Protein AF-A0A5B1CKI4-F1 (afdb_monomer_lite)

pLDDT: mean 81.07, std 19.32, range [43.16, 98.56]

Organism: NCBI:txid406547

Structure (mmCIF, N/CA/C/O backbone):
data_AF-A0A5B1CKI4-F1
#
_entry.id   AF-A0A5B1CKI4-F1
#
loop_
_atom_site.group_PDB
_atom_site.id
_atom_site.type_symbol
_atom_site.label_atom_id
_atom_site.label_alt_id
_atom_site.label_comp_id
_atom_site.label_asym_id
_atom_site.label_entity_id
_atom_site.label_seq_id
_atom_site.pdbx_PDB_ins_code
_atom_site.Cartn_x
_atom_site.Cartn_y
_atom_site.Cartn_z
_atom_site.occupancy
_atom_site.B_iso_or_equiv
_atom_site.auth_seq_id
_atom_site.auth_comp_id
_atom_site.auth_asym_id
_atom_site.auth_atom_id
_atom_site.pdbx_PDB_model_num
ATOM 1 N N . MET A 1 1 ? -53.261 27.493 -29.161 1.00 53.59 1 MET A N 1
ATOM 2 C CA . MET A 1 1 ? -51.995 26.854 -29.596 1.00 53.59 1 MET A CA 1
ATOM 3 C C . MET A 1 1 ? -51.229 27.911 -30.383 1.00 53.59 1 MET A C 1
ATOM 5 O O . MET A 1 1 ? -51.853 28.423 -31.303 1.00 53.59 1 MET A O 1
ATOM 9 N N . PRO A 1 2 ? -50.018 28.360 -29.982 1.00 50.56 2 PRO A N 1
ATOM 10 C CA . PRO A 1 2 ? -48.842 27.517 -29.727 1.00 50.56 2 PRO A CA 1
ATOM 11 C C . PRO A 1 2 ? -48.014 27.838 -28.451 1.00 50.56 2 PRO A C 1
ATOM 13 O O . PRO A 1 2 ? -47.947 28.964 -27.973 1.00 50.56 2 PRO A O 1
ATOM 16 N N . LEU A 1 3 ? -47.400 26.772 -27.928 1.00 54.75 3 LEU A N 1
ATOM 17 C CA . LEU A 1 3 ? -46.077 26.623 -27.294 1.00 54.75 3 LEU A CA 1
ATOM 18 C C . LEU A 1 3 ? -45.385 27.855 -26.671 1.00 54.75 3 LEU A C 1
ATOM 20 O O . LEU A 1 3 ? -44.769 28.661 -27.364 1.00 54.75 3 LEU A O 1
ATOM 24 N N . ARG A 1 4 ? -45.310 27.875 -25.334 1.00 48.44 4 ARG A N 1
ATOM 25 C CA . ARG A 1 4 ? -44.241 28.556 -24.583 1.00 48.44 4 ARG A CA 1
ATOM 26 C C . ARG A 1 4 ? -43.665 27.607 -23.533 1.00 48.44 4 ARG A C 1
ATOM 28 O O . ARG A 1 4 ? -43.905 27.741 -22.340 1.00 48.44 4 ARG A O 1
ATOM 35 N N . ASN A 1 5 ? -42.907 26.626 -24.015 1.00 45.53 5 ASN A N 1
ATOM 36 C CA . ASN A 1 5 ? -42.005 25.844 -23.181 1.00 45.53 5 ASN A CA 1
ATOM 37 C C . ASN A 1 5 ? -40.816 26.748 -22.841 1.00 45.53 5 ASN A C 1
ATOM 39 O O . ASN A 1 5 ? -39.933 26.957 -23.671 1.00 45.53 5 ASN A O 1
ATOM 43 N N . ALA A 1 6 ? -40.825 27.330 -21.643 1.00 52.31 6 ALA A N 1
ATOM 44 C CA . ALA A 1 6 ? -39.662 27.998 -21.079 1.00 52.31 6 ALA A CA 1
ATOM 45 C C . ALA A 1 6 ? -38.623 26.920 -20.743 1.00 52.31 6 ALA A C 1
ATOM 47 O O . ALA A 1 6 ? -38.621 26.336 -19.662 1.00 52.31 6 ALA A O 1
ATOM 48 N N . ALA A 1 7 ? -37.783 26.601 -21.725 1.00 52.41 7 ALA A N 1
ATOM 49 C CA . ALA A 1 7 ? -36.603 25.785 -21.534 1.00 52.41 7 ALA A CA 1
ATOM 50 C C . ALA A 1 7 ? -35.636 26.554 -20.623 1.00 52.41 7 ALA A C 1
ATOM 52 O O . ALA A 1 7 ? -34.871 27.402 -21.082 1.00 52.41 7 ALA A O 1
ATOM 53 N N . SER A 1 8 ? -35.689 26.265 -19.322 1.00 50.81 8 SER A N 1
ATOM 54 C CA . SER A 1 8 ? -34.597 26.545 -18.393 1.00 50.81 8 SER A CA 1
ATOM 55 C C . SER A 1 8 ? -33.381 25.743 -18.842 1.00 50.81 8 SER A C 1
ATOM 57 O O . SER A 1 8 ? -33.152 24.622 -18.395 1.00 50.81 8 SER A O 1
ATOM 59 N N . PHE A 1 9 ? -32.592 26.321 -19.744 1.00 53.44 9 PHE A N 1
ATOM 60 C CA . PHE A 1 9 ? -31.198 25.947 -19.919 1.00 53.44 9 PHE A CA 1
ATOM 61 C C . PHE A 1 9 ? -30.451 26.414 -18.669 1.00 53.44 9 PHE A C 1
ATOM 63 O O . PHE A 1 9 ? -29.834 27.477 -18.642 1.00 53.44 9 PHE A O 1
ATOM 70 N N . VAL A 1 10 ? -30.539 25.622 -17.597 1.00 51.75 10 VAL A N 1
ATOM 71 C CA . VAL A 1 10 ? -29.530 25.655 -16.542 1.00 51.75 10 VAL A CA 1
ATOM 72 C C . VAL A 1 10 ? -28.268 25.149 -17.212 1.00 51.75 10 VAL A C 1
ATOM 74 O O . VAL A 1 10 ? -28.083 23.952 -17.426 1.00 51.75 10 VAL A O 1
ATOM 77 N N . LEU A 1 11 ? -27.461 26.112 -17.644 1.00 49.31 11 LEU A N 1
ATOM 78 C CA . LEU A 1 11 ? -26.099 25.926 -18.088 1.00 49.31 11 LEU A CA 1
ATOM 79 C C . LEU A 1 11 ? -25.387 25.214 -16.934 1.00 49.31 11 LEU A C 1
ATOM 81 O O . LEU A 1 11 ? -24.968 25.838 -15.962 1.00 49.31 11 LEU A O 1
ATOM 85 N N . VAL A 1 12 ? -25.328 23.885 -17.001 1.00 53.34 12 VAL A N 1
ATOM 86 C CA . VAL A 1 12 ? -24.417 23.095 -16.189 1.00 53.34 12 VAL A CA 1
ATOM 87 C C . VAL A 1 12 ? -23.046 23.483 -16.715 1.00 53.34 12 VAL A C 1
ATOM 89 O O . VAL A 1 12 ? -22.515 22.877 -17.643 1.00 53.34 12 VAL A O 1
ATOM 92 N N . THR A 1 13 ? -22.498 24.564 -16.163 1.00 55.19 13 THR A N 1
ATOM 93 C CA . THR A 1 13 ? -21.068 24.812 -16.092 1.00 55.19 13 THR A CA 1
ATOM 94 C C . THR A 1 13 ? -20.505 23.633 -15.326 1.00 55.19 13 THR A C 1
ATOM 96 O O . THR A 1 13 ? -20.306 23.660 -14.113 1.00 55.19 13 THR A O 1
ATOM 99 N N . VAL A 1 14 ? -20.312 22.543 -16.068 1.00 54.34 14 VAL A N 1
ATOM 100 C CA . VAL A 1 14 ? -19.377 21.493 -15.736 1.00 54.34 14 VAL A CA 1
ATOM 101 C C . VAL A 1 14 ? -18.093 22.254 -15.473 1.00 54.34 14 VAL A C 1
ATOM 103 O O . VAL A 1 14 ? -17.442 22.756 -16.388 1.00 54.34 14 VAL A O 1
ATOM 106 N N . LEU A 1 15 ? -17.803 22.419 -14.186 1.00 49.12 15 LEU A N 1
ATOM 107 C CA . LEU A 1 15 ? -16.484 22.649 -13.643 1.00 49.12 15 LEU A CA 1
ATOM 108 C C . LEU A 1 15 ? -15.633 21.486 -14.142 1.00 49.12 15 LEU A C 1
ATOM 110 O O . LEU A 1 15 ? -15.367 20.521 -13.426 1.00 49.12 15 LEU A O 1
ATOM 114 N N . ILE A 1 16 ? -15.230 21.582 -15.408 1.00 49.81 16 ILE A N 1
ATOM 115 C CA . ILE A 1 16 ? -14.049 20.947 -15.941 1.00 49.81 16 ILE A CA 1
ATOM 116 C C . ILE A 1 16 ? -12.948 21.611 -15.126 1.00 49.81 16 ILE A C 1
ATOM 118 O O . ILE A 1 16 ? -12.375 22.627 -15.512 1.00 49.81 16 ILE A O 1
ATOM 122 N N . HIS A 1 17 ? -12.703 21.061 -13.935 1.00 50.84 17 HIS A N 1
ATOM 123 C CA . HIS A 1 17 ? -11.398 21.108 -13.319 1.00 50.84 17 HIS A CA 1
ATOM 124 C C . HIS A 1 17 ? -10.495 20.402 -14.319 1.00 50.84 17 HIS A C 1
ATOM 126 O O . HIS A 1 17 ? -10.219 19.207 -14.229 1.00 50.84 17 HIS A O 1
ATOM 132 N N . ALA A 1 18 ? -10.089 21.170 -15.327 1.00 49.47 18 ALA A N 1
ATOM 133 C CA . ALA A 1 18 ? -8.868 20.973 -16.048 1.00 49.47 18 ALA A CA 1
ATOM 134 C C . ALA A 1 18 ? -7.787 21.098 -14.981 1.00 49.47 18 ALA A C 1
ATOM 136 O O . ALA A 1 18 ? -7.162 22.139 -14.795 1.00 49.47 18 ALA A O 1
ATOM 137 N N . SER A 1 19 ? -7.591 20.008 -14.243 1.00 49.34 19 SER A N 1
ATOM 138 C CA . SER A 1 19 ? -6.274 19.607 -13.815 1.00 49.34 19 SER A CA 1
ATOM 139 C C . SER A 1 19 ? -5.484 19.590 -15.109 1.00 49.34 19 SER A C 1
ATOM 141 O O . SER A 1 19 ? -5.527 18.615 -15.857 1.00 49.34 19 SER A O 1
ATOM 143 N N . ALA A 1 20 ? -4.884 20.733 -15.438 1.00 45.84 20 ALA A N 1
ATOM 144 C CA . ALA A 1 20 ? -3.824 20.828 -16.405 1.00 45.84 20 ALA A CA 1
ATOM 145 C C . ALA A 1 20 ? -2.776 19.858 -15.877 1.00 45.84 20 ALA A C 1
ATOM 147 O O . ALA A 1 20 ? -1.976 20.184 -15.000 1.00 45.84 20 ALA A O 1
ATOM 148 N N . ALA A 1 21 ? -2.898 18.608 -16.318 1.00 52.16 21 ALA A N 1
ATOM 149 C CA . ALA A 1 21 ? -1.935 17.572 -16.100 1.00 52.16 21 ALA A CA 1
ATOM 150 C C . ALA A 1 21 ? -0.718 18.072 -16.858 1.00 52.16 21 ALA A C 1
ATOM 152 O O . ALA A 1 21 ? -0.565 17.845 -18.056 1.00 52.16 21 ALA A O 1
ATOM 153 N N . TYR A 1 22 ? 0.112 18.839 -16.154 1.00 46.47 22 TYR A N 1
ATOM 154 C CA . TYR A 1 22 ? 1.521 18.909 -16.439 1.00 46.47 22 TYR A CA 1
ATOM 155 C C . TYR A 1 22 ? 1.954 17.453 -16.515 1.00 46.47 22 TYR A C 1
ATOM 157 O O . TYR A 1 22 ? 2.174 16.793 -15.499 1.00 46.47 22 TYR A O 1
ATOM 165 N N . ALA A 1 23 ? 2.006 16.936 -17.739 1.00 51.78 23 ALA A N 1
ATOM 166 C CA . ALA A 1 23 ? 2.685 15.710 -18.076 1.00 51.78 23 ALA A CA 1
ATOM 167 C C . ALA A 1 23 ? 4.183 15.996 -17.920 1.00 51.78 23 ALA A C 1
ATOM 169 O O . ALA A 1 23 ? 4.958 15.940 -18.871 1.00 51.78 23 ALA A O 1
ATOM 170 N N . GLU A 1 24 ? 4.602 16.357 -16.701 1.00 57.47 24 GLU A N 1
ATOM 171 C CA . GLU A 1 24 ? 5.961 16.097 -16.290 1.00 57.47 24 GLU A CA 1
ATOM 172 C C . GLU A 1 24 ? 6.162 14.623 -16.587 1.00 57.47 24 GLU A C 1
ATOM 174 O O . GLU A 1 24 ? 5.383 13.778 -16.139 1.00 57.47 24 GLU A O 1
ATOM 179 N N . ASN A 1 25 ? 7.161 14.353 -17.418 1.00 69.62 25 ASN A N 1
ATOM 180 C CA . ASN A 1 25 ? 7.476 13.056 -17.996 1.00 69.62 25 ASN A CA 1
ATOM 181 C C . ASN A 1 25 ? 8.029 12.117 -16.900 1.00 69.62 25 ASN A C 1
ATOM 183 O O . ASN A 1 25 ? 9.155 11.627 -16.956 1.00 69.62 25 ASN A O 1
ATOM 187 N N . ARG A 1 26 ? 7.273 11.970 -15.807 1.00 76.81 26 ARG A N 1
ATOM 188 C CA . ARG A 1 26 ? 7.586 11.179 -14.627 1.00 76.81 26 ARG A CA 1
ATOM 189 C C . ARG A 1 26 ? 7.279 9.722 -14.954 1.00 76.81 26 ARG A C 1
ATOM 191 O O . ARG A 1 26 ? 6.218 9.460 -15.523 1.00 76.81 26 ARG A O 1
ATOM 198 N N . PRO A 1 27 ? 8.145 8.777 -14.551 1.00 83.00 27 PRO A N 1
ATOM 199 C CA . PRO A 1 27 ? 7.901 7.355 -14.758 1.00 83.00 27 PRO A CA 1
ATOM 200 C C . PRO A 1 27 ? 6.512 6.940 -14.233 1.00 83.00 27 PRO A C 1
ATOM 202 O O . PRO A 1 27 ? 6.177 7.335 -13.111 1.00 83.00 27 PRO A O 1
ATOM 205 N N . PRO A 1 28 ? 5.727 6.133 -14.974 1.00 88.75 28 PRO A N 1
ATOM 206 C CA . PRO A 1 28 ? 4.393 5.695 -14.545 1.00 88.75 28 PRO A CA 1
ATOM 207 C C . PRO A 1 28 ? 4.381 5.075 -13.141 1.00 88.75 28 PRO A C 1
ATOM 209 O O . PRO A 1 28 ? 3.566 5.450 -12.301 1.00 88.75 28 PRO A O 1
ATOM 212 N N . LEU A 1 29 ? 5.374 4.231 -12.831 1.00 90.75 29 LEU A N 1
ATOM 213 C CA . LEU A 1 29 ? 5.548 3.638 -11.498 1.00 90.75 29 LEU A CA 1
ATOM 214 C C . LEU A 1 29 ? 5.706 4.679 -10.385 1.00 90.75 29 LEU A C 1
ATOM 216 O O . LEU A 1 29 ? 5.205 4.479 -9.283 1.00 90.75 29 LEU A O 1
ATOM 220 N N . TYR A 1 30 ? 6.392 5.793 -10.650 1.00 92.75 30 TYR A N 1
ATOM 221 C CA . TYR A 1 30 ? 6.549 6.859 -9.661 1.00 92.75 30 TYR A CA 1
ATOM 222 C C . TYR A 1 30 ? 5.223 7.576 -9.392 1.00 92.75 30 TYR A C 1
ATOM 224 O O . TYR A 1 30 ? 4.933 7.914 -8.246 1.00 92.75 30 TYR A O 1
ATOM 232 N N . GLN A 1 31 ? 4.417 7.791 -10.435 1.00 92.88 31 GLN A N 1
ATOM 233 C CA . GLN A 1 31 ? 3.104 8.418 -10.299 1.00 92.88 31 GLN A CA 1
ATOM 234 C C . GLN A 1 31 ? 2.146 7.523 -9.507 1.00 92.88 31 GLN A C 1
ATOM 236 O O . GLN A 1 31 ? 1.564 7.982 -8.528 1.00 92.88 31 GLN A O 1
ATOM 241 N N . LEU A 1 32 ? 2.047 6.241 -9.871 1.00 94.62 32 LEU A N 1
ATOM 242 C CA . LEU A 1 32 ? 1.186 5.275 -9.182 1.00 94.62 32 LEU A CA 1
ATOM 243 C C . LEU A 1 32 ? 1.630 5.028 -7.735 1.00 94.62 32 LEU A C 1
ATOM 245 O O . LEU A 1 32 ? 0.791 4.989 -6.841 1.00 94.62 32 LEU A O 1
ATOM 249 N N . ALA A 1 33 ? 2.939 4.951 -7.469 1.00 96.19 33 ALA A N 1
ATOM 250 C CA . ALA A 1 33 ? 3.440 4.858 -6.098 1.00 96.19 33 ALA A CA 1
ATOM 251 C C . ALA A 1 33 ? 3.063 6.091 -5.259 1.00 96.19 33 ALA A C 1
ATOM 253 O O . ALA A 1 33 ? 2.753 5.946 -4.082 1.00 96.19 33 ALA A O 1
ATOM 254 N N . GLY A 1 34 ? 3.040 7.287 -5.858 1.00 96.81 34 GLY A N 1
ATOM 255 C CA . GLY A 1 34 ? 2.550 8.493 -5.185 1.00 96.81 34 GLY A CA 1
ATOM 256 C C . GLY A 1 34 ? 1.040 8.504 -4.959 1.00 96.81 34 GLY A C 1
ATOM 257 O O . GLY A 1 34 ? 0.592 8.937 -3.905 1.00 96.81 34 GLY A O 1
ATOM 258 N N . GLN A 1 35 ? 0.243 7.994 -5.900 1.00 97.19 35 GLN A N 1
ATOM 259 C CA . GLN A 1 35 ? -1.206 7.852 -5.703 1.00 97.19 35 GLN A CA 1
ATOM 260 C C . GLN A 1 35 ? -1.532 6.855 -4.585 1.00 97.19 35 GLN A C 1
ATOM 262 O O . GLN A 1 35 ? -2.444 7.102 -3.794 1.00 97.19 35 GLN A O 1
ATOM 267 N N . TYR A 1 36 ? -0.767 5.764 -4.503 1.00 97.88 36 TYR A N 1
ATOM 268 C CA . TYR A 1 36 ? -0.850 4.793 -3.420 1.00 97.88 36 TYR A CA 1
ATOM 269 C C . TYR A 1 36 ? -0.463 5.409 -2.066 1.00 97.88 36 TYR A C 1
ATOM 271 O O . TYR A 1 36 ? -1.260 5.331 -1.137 1.00 97.88 36 TYR A O 1
ATOM 279 N N . GLU A 1 37 ? 0.685 6.091 -1.969 1.00 98.25 37 GLU A N 1
ATOM 280 C CA . GLU A 1 37 ? 1.108 6.827 -0.759 1.00 98.25 37 GLU A CA 1
ATOM 281 C C . GLU A 1 37 ? 0.018 7.804 -0.293 1.00 98.25 37 GLU A C 1
ATOM 283 O O . GLU A 1 37 ? -0.454 7.714 0.833 1.00 98.25 37 GLU A O 1
ATOM 288 N N . SER A 1 38 ? -0.500 8.663 -1.179 1.00 98.19 38 SER A N 1
ATOM 289 C CA . SER A 1 38 ? -1.581 9.592 -0.818 1.00 98.19 38 SER A CA 1
ATOM 290 C C . SER A 1 38 ? -2.883 8.898 -0.395 1.00 98.19 38 SER A C 1
ATOM 292 O O . SER A 1 38 ? -3.700 9.493 0.310 1.00 98.19 38 SER A O 1
ATOM 294 N N . ALA A 1 39 ? -3.143 7.669 -0.853 1.00 98.31 39 ALA A N 1
ATOM 295 C CA . ALA A 1 39 ? -4.282 6.889 -0.378 1.00 98.31 39 ALA A CA 1
ATOM 296 C C . ALA A 1 39 ? -4.040 6.343 1.036 1.00 98.31 39 ALA A C 1
ATOM 298 O O . ALA A 1 39 ? -4.957 6.405 1.856 1.00 98.31 39 ALA A O 1
ATOM 299 N N . VAL A 1 40 ? -2.824 5.868 1.323 1.00 98.56 40 VAL A N 1
ATOM 300 C CA . VAL A 1 40 ? -2.412 5.403 2.656 1.00 98.56 40 VAL A CA 1
ATOM 301 C C . VAL A 1 40 ? -2.453 6.550 3.666 1.00 98.56 40 VAL A C 1
ATOM 303 O O . VAL A 1 40 ? -3.113 6.405 4.690 1.00 98.56 40 VAL A O 1
ATOM 306 N N . GLU A 1 41 ? -1.901 7.717 3.329 1.00 98.44 41 GLU A N 1
ATOM 307 C CA . GLU A 1 41 ? -1.928 8.918 4.178 1.00 98.44 41 GLU A CA 1
ATOM 308 C C . GLU A 1 41 ? -3.373 9.317 4.551 1.00 98.44 41 GLU A C 1
ATOM 310 O O . GLU A 1 41 ? -3.693 9.690 5.683 1.00 98.44 41 GLU A O 1
ATOM 315 N N . ARG A 1 42 ? -4.308 9.233 3.591 1.00 98.31 42 ARG A N 1
ATOM 316 C CA . ARG A 1 42 ? -5.734 9.490 3.861 1.00 98.31 42 ARG A CA 1
ATOM 317 C C . ARG A 1 42 ? -6.340 8.440 4.784 1.00 98.31 42 ARG A C 1
ATOM 319 O O . ARG A 1 42 ? -7.116 8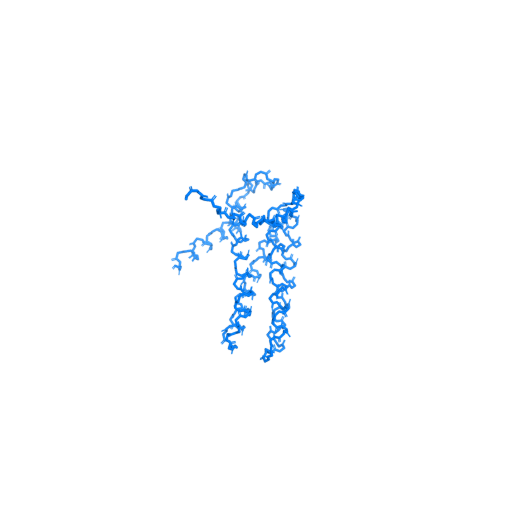.805 5.664 1.00 98.31 42 ARG A O 1
ATOM 326 N N . PHE A 1 43 ? -6.018 7.167 4.576 1.00 98.31 43 PHE A N 1
ATOM 327 C CA . PHE A 1 43 ? -6.486 6.082 5.430 1.00 98.31 43 PHE A CA 1
ATOM 328 C C . PHE A 1 43 ? -5.980 6.246 6.867 1.00 98.31 43 PHE A C 1
ATOM 330 O O . PHE A 1 43 ? -6.782 6.174 7.796 1.00 98.31 43 PHE A O 1
ATOM 337 N N . GLU A 1 44 ? -4.702 6.570 7.053 1.00 98.31 44 GLU A N 1
ATOM 338 C CA . GLU A 1 44 ? -4.116 6.861 8.362 1.00 98.31 44 GLU A CA 1
ATOM 339 C C . GLU A 1 44 ? -4.868 7.987 9.085 1.00 98.31 44 GLU A C 1
ATOM 341 O O . GLU A 1 44 ? -5.299 7.824 10.228 1.00 98.31 44 GLU A O 1
ATOM 346 N N . LYS A 1 45 ? -5.137 9.103 8.396 1.00 98.31 45 LYS A N 1
ATOM 347 C CA . LYS A 1 45 ? -5.920 10.214 8.962 1.00 98.31 45 LYS A CA 1
ATOM 348 C C . LYS A 1 45 ? -7.313 9.792 9.425 1.00 98.31 45 LYS A C 1
ATOM 350 O O . LYS A 1 45 ? -7.838 10.406 10.353 1.00 98.31 45 LYS A O 1
ATOM 355 N N . VAL A 1 46 ? -7.936 8.804 8.783 1.00 97.75 46 VAL A N 1
ATOM 356 C CA . VAL A 1 46 ? -9.233 8.262 9.218 1.00 97.75 46 VAL A CA 1
ATOM 357 C C . VAL A 1 46 ? -9.054 7.324 10.408 1.00 97.75 46 VAL A C 1
ATOM 359 O O . VAL A 1 46 ? -9.800 7.456 11.374 1.00 97.75 46 VAL A O 1
ATOM 362 N N . VAL A 1 47 ? -8.042 6.452 10.396 1.00 97.38 47 VAL A N 1
ATOM 363 C CA . VAL A 1 47 ? -7.693 5.576 11.531 1.00 97.38 47 VAL A CA 1
ATOM 364 C C . VAL A 1 47 ? -7.515 6.391 12.811 1.00 97.38 47 VAL A C 1
ATOM 366 O O . VAL A 1 47 ? -8.183 6.106 13.799 1.00 97.38 47 VAL A O 1
ATOM 369 N N . LEU A 1 48 ? -6.740 7.477 12.764 1.00 97.00 48 LEU A N 1
ATOM 370 C CA . LEU A 1 48 ? -6.497 8.352 13.920 1.00 97.00 48 LEU A CA 1
ATOM 371 C C . LEU A 1 48 ? -7.751 9.091 14.428 1.00 97.00 48 LEU A C 1
ATOM 373 O O . LEU A 1 48 ? -7.762 9.609 15.544 1.00 97.00 48 LEU A O 1
ATOM 377 N N . ARG A 1 49 ? -8.815 9.188 13.620 1.00 97.06 49 ARG A N 1
ATOM 378 C CA . ARG A 1 49 ? -10.091 9.810 14.025 1.00 97.06 49 ARG A CA 1
ATOM 379 C C . ARG A 1 49 ? -11.065 8.810 14.636 1.00 97.06 49 ARG A C 1
ATOM 381 O O . ARG A 1 49 ? -11.959 9.215 15.382 1.00 97.06 49 ARG A O 1
ATOM 388 N N . VAL A 1 50 ? -10.943 7.530 14.295 1.00 96.25 50 VAL A N 1
ATOM 389 C CA . VAL A 1 50 ? -11.869 6.490 14.744 1.00 96.25 50 VAL A CA 1
ATOM 390 C C . VAL A 1 50 ? -11.537 6.115 16.181 1.00 96.25 50 VAL A C 1
ATOM 392 O O . VAL A 1 50 ? -10.457 5.629 16.499 1.00 96.25 50 VAL A O 1
ATOM 395 N N . ARG A 1 51 ? -12.497 6.337 17.080 1.00 94.62 51 ARG A N 1
ATOM 396 C CA . ARG A 1 51 ? -12.333 5.991 18.494 1.00 94.62 51 ARG A CA 1
ATOM 397 C C . ARG A 1 51 ? -12.285 4.477 18.682 1.00 94.62 51 ARG A C 1
ATOM 399 O O . ARG A 1 51 ? -13.061 3.750 18.069 1.00 94.62 51 ARG A O 1
ATOM 406 N N . GLY A 1 52 ? -11.439 4.036 19.609 1.00 95.00 52 GLY A N 1
ATOM 407 C CA . GLY A 1 52 ? -11.353 2.636 20.026 1.00 95.00 52 GLY A CA 1
ATOM 408 C C . GLY A 1 52 ? -10.351 1.793 19.241 1.00 95.00 52 GLY A C 1
ATOM 409 O O . GLY A 1 52 ? -10.256 0.604 19.522 1.00 95.00 52 GLY A O 1
ATOM 410 N N . ILE A 1 53 ? -9.602 2.380 18.301 1.00 96.88 53 ILE A N 1
ATOM 411 C CA . ILE A 1 53 ? -8.431 1.722 17.716 1.00 96.88 53 ILE A CA 1
ATOM 412 C C . ILE A 1 53 ? -7.276 1.814 18.710 1.00 96.88 53 ILE A C 1
ATOM 414 O O . ILE A 1 53 ? -6.991 2.875 19.263 1.00 96.88 53 ILE A O 1
ATOM 418 N N . ASP A 1 54 ? -6.614 0.687 18.960 1.00 97.75 54 ASP A N 1
ATOM 419 C CA . ASP A 1 54 ? -5.475 0.658 19.864 1.00 97.75 54 ASP A CA 1
ATOM 420 C C . ASP A 1 54 ? -4.266 1.353 19.242 1.00 97.75 54 ASP A C 1
ATOM 422 O O . ASP A 1 54 ? -3.907 1.117 18.087 1.00 97.75 54 ASP A O 1
ATOM 426 N N . ARG A 1 55 ? -3.520 2.080 20.078 1.00 97.50 55 ARG A N 1
ATOM 427 C CA . ARG A 1 55 ? -2.265 2.748 19.700 1.00 97.50 55 ARG A CA 1
ATOM 428 C C . ARG A 1 55 ? -1.248 1.820 19.025 1.00 97.50 55 ARG A C 1
ATOM 430 O O . ARG A 1 55 ? -0.429 2.255 18.222 1.00 97.50 55 ARG A O 1
ATOM 437 N N . THR A 1 56 ? -1.246 0.534 19.376 1.00 97.81 56 THR A N 1
ATOM 438 C CA . THR A 1 56 ? -0.365 -0.456 18.740 1.00 97.81 56 THR A CA 1
ATOM 439 C C . THR A 1 56 ? -0.737 -0.689 17.280 1.00 97.81 56 THR A C 1
ATOM 441 O O . THR A 1 56 ? 0.160 -0.851 16.459 1.00 97.81 56 THR A O 1
ATOM 444 N N . ASP A 1 57 ? -2.028 -0.702 16.953 1.00 97.75 57 ASP A N 1
ATOM 445 C CA . ASP A 1 57 ? -2.508 -0.897 15.586 1.00 97.75 57 ASP A CA 1
ATOM 446 C C . ASP A 1 57 ? -2.392 0.400 14.772 1.00 97.75 57 ASP A C 1
ATOM 448 O O . ASP A 1 57 ? -1.999 0.335 13.611 1.00 97.75 57 ASP A O 1
ATOM 452 N N . GLU A 1 58 ? -2.570 1.572 15.394 1.00 97.88 58 GLU A N 1
ATOM 453 C CA . GLU A 1 58 ? -2.228 2.868 14.779 1.00 97.88 58 GLU A CA 1
ATOM 454 C C . GLU A 1 58 ? -0.766 2.901 14.306 1.00 97.88 58 GLU A C 1
ATOM 456 O O . GLU A 1 58 ? -0.499 3.257 13.163 1.00 97.88 58 GLU A O 1
ATOM 461 N N . LYS A 1 59 ? 0.183 2.425 15.129 1.00 98.12 59 LYS A N 1
ATOM 462 C CA . LYS A 1 59 ? 1.607 2.329 14.744 1.00 98.12 59 LYS A CA 1
ATOM 463 C C . LYS A 1 59 ? 1.859 1.440 13.526 1.00 98.12 59 LYS A C 1
ATOM 465 O O . LYS A 1 59 ? 2.849 1.627 12.824 1.00 98.12 59 LYS A O 1
ATOM 470 N N . TRP A 1 60 ? 1.022 0.430 13.290 1.00 98.19 60 TRP A N 1
ATOM 471 C CA . TRP A 1 60 ? 1.139 -0.391 12.083 1.00 98.19 60 TRP A CA 1
ATOM 472 C C . TRP A 1 60 ? 0.701 0.375 10.835 1.00 98.19 60 TRP A C 1
ATOM 474 O O . TRP A 1 60 ? 1.278 0.154 9.771 1.00 98.19 60 TRP A O 1
ATOM 484 N N . VAL A 1 61 ? -0.286 1.261 10.969 1.00 98.12 61 VAL A N 1
ATOM 485 C CA . VAL A 1 61 ? -0.760 2.129 9.886 1.00 98.12 61 VAL A CA 1
ATOM 486 C C . VAL A 1 61 ? 0.241 3.249 9.603 1.00 98.12 61 VAL A C 1
ATOM 488 O O . VAL A 1 61 ? 0.598 3.431 8.447 1.00 98.12 61 VAL A O 1
ATOM 491 N N . ASP A 1 62 ? 0.780 3.895 10.637 1.00 98.31 62 ASP A N 1
ATOM 492 C CA . ASP A 1 62 ? 1.894 4.858 10.543 1.00 98.31 62 ASP A CA 1
ATOM 493 C C . ASP A 1 62 ? 3.099 4.237 9.809 1.00 98.31 62 ASP A C 1
ATOM 495 O O . ASP A 1 62 ? 3.594 4.742 8.803 1.00 98.31 62 ASP A O 1
ATOM 499 N N . ARG A 1 63 ? 3.480 3.010 10.193 1.00 98.38 63 ARG A N 1
ATOM 500 C CA . ARG A 1 63 ? 4.523 2.261 9.478 1.00 98.38 63 ARG A CA 1
ATOM 501 C C . ARG A 1 63 ? 4.169 1.993 8.008 1.00 98.38 63 ARG A C 1
ATOM 503 O O . ARG A 1 63 ? 5.069 1.924 7.171 1.00 98.38 63 ARG A O 1
ATOM 510 N N . LEU A 1 64 ? 2.895 1.762 7.684 1.00 98.38 64 LEU A N 1
ATOM 511 C CA . LEU A 1 64 ? 2.460 1.561 6.299 1.00 98.38 64 LEU A CA 1
ATOM 512 C C . LEU A 1 64 ? 2.618 2.846 5.483 1.00 98.38 64 LEU A C 1
ATOM 514 O O . LEU A 1 64 ? 3.050 2.755 4.331 1.00 98.38 64 LEU A O 1
ATOM 518 N N . ASP A 1 65 ? 2.327 4.005 6.075 1.00 98.50 65 ASP A N 1
ATOM 519 C CA . ASP A 1 65 ? 2.556 5.314 5.459 1.00 98.50 65 ASP A CA 1
ATOM 520 C C . ASP A 1 65 ? 4.048 5.529 5.165 1.00 98.50 65 ASP A C 1
ATOM 522 O O . ASP A 1 65 ? 4.435 5.689 4.001 1.00 98.50 65 ASP A O 1
ATOM 526 N N . ASP A 1 66 ? 4.906 5.338 6.170 1.00 98.25 66 ASP A N 1
ATOM 527 C CA . ASP A 1 66 ? 6.368 5.434 6.056 1.00 98.25 66 ASP A CA 1
ATOM 528 C C . ASP A 1 66 ? 6.955 4.557 4.932 1.00 98.25 66 ASP A C 1
ATOM 530 O O . ASP A 1 66 ? 7.805 4.990 4.134 1.00 98.25 66 ASP A O 1
ATOM 534 N N . GLU A 1 67 ? 6.524 3.293 4.860 1.00 98.12 67 GLU A N 1
ATOM 535 C CA . GLU A 1 67 ? 6.990 2.355 3.835 1.00 98.12 67 GLU A CA 1
ATOM 536 C C . GLU A 1 67 ? 6.420 2.695 2.449 1.00 98.12 67 GLU A C 1
ATOM 538 O O . GLU A 1 67 ? 7.105 2.515 1.436 1.00 98.12 67 GLU A O 1
ATOM 543 N N . SER A 1 68 ? 5.212 3.263 2.367 1.00 98.12 68 SER A N 1
ATOM 544 C CA . SER A 1 68 ? 4.648 3.747 1.101 1.00 98.12 68 SER A CA 1
ATOM 545 C C . SER A 1 68 ? 5.437 4.946 0.548 1.00 98.12 68 SER A C 1
ATOM 547 O O . SER A 1 68 ? 5.805 4.965 -0.635 1.00 98.12 68 SER A O 1
ATOM 549 N N . ALA A 1 69 ? 5.847 5.871 1.418 1.00 97.56 69 ALA A N 1
ATOM 550 C CA . ALA A 1 69 ? 6.724 6.984 1.072 1.00 97.56 69 ALA A CA 1
ATOM 551 C C . ALA A 1 69 ? 8.124 6.504 0.653 1.00 97.56 69 ALA A C 1
ATOM 553 O O . ALA A 1 69 ? 8.761 7.038 -0.270 1.00 97.56 69 ALA A O 1
ATOM 554 N N . ARG A 1 70 ? 8.650 5.460 1.310 1.00 97.00 70 ARG A N 1
ATOM 555 C CA . ARG A 1 70 ? 9.909 4.805 0.912 1.00 97.00 70 ARG A CA 1
ATOM 556 C C . ARG A 1 70 ? 9.800 4.161 -0.470 1.00 97.00 70 ARG A C 1
ATOM 558 O O . ARG A 1 70 ? 10.703 4.349 -1.294 1.00 97.00 70 ARG A O 1
ATOM 565 N N . LEU A 1 71 ? 8.699 3.470 -0.754 1.00 96.50 71 LEU A N 1
ATOM 566 C CA . LEU A 1 71 ? 8.432 2.855 -2.051 1.00 96.50 71 LEU A CA 1
ATOM 567 C C . LEU A 1 71 ? 8.387 3.902 -3.168 1.00 96.50 71 LEU A C 1
ATOM 569 O O . LEU A 1 71 ? 9.057 3.736 -4.190 1.00 96.50 71 LEU A O 1
ATOM 573 N N . ARG A 1 72 ? 7.676 5.020 -2.966 1.00 96.25 72 ARG A N 1
ATOM 574 C CA . ARG A 1 72 ? 7.658 6.133 -3.928 1.00 96.25 72 ARG A CA 1
ATOM 575 C C . ARG A 1 72 ? 9.060 6.675 -4.192 1.00 96.25 72 ARG A C 1
ATOM 577 O O . ARG A 1 72 ? 9.434 6.905 -5.345 1.00 96.25 72 ARG A O 1
ATOM 584 N N . ARG A 1 73 ? 9.873 6.862 -3.147 1.00 95.69 73 ARG A N 1
ATOM 585 C CA . ARG A 1 73 ? 11.275 7.288 -3.305 1.00 95.69 73 ARG A CA 1
ATOM 586 C C . ARG A 1 73 ? 12.082 6.284 -4.127 1.00 95.69 73 ARG A C 1
ATOM 588 O O . ARG A 1 73 ? 12.864 6.705 -4.979 1.00 95.69 73 ARG A O 1
ATOM 595 N N . ALA A 1 74 ? 11.872 4.983 -3.928 1.00 94.00 74 ALA A N 1
ATOM 596 C CA . ALA A 1 74 ? 12.503 3.945 -4.740 1.00 94.00 74 ALA A CA 1
ATOM 597 C C . ALA A 1 74 ? 12.029 3.979 -6.206 1.00 94.00 74 ALA A C 1
ATOM 599 O O . ALA A 1 74 ? 12.848 3.821 -7.110 1.00 94.00 74 ALA A O 1
ATOM 600 N N . ALA A 1 75 ? 10.747 4.269 -6.452 1.00 92.88 75 ALA A N 1
ATOM 601 C CA . ALA A 1 75 ? 10.165 4.374 -7.793 1.00 92.88 75 ALA A CA 1
ATOM 602 C C . ALA A 1 75 ? 10.733 5.545 -8.611 1.00 92.88 75 ALA A C 1
ATOM 604 O O . ALA A 1 75 ? 10.715 5.519 -9.840 1.00 92.88 75 ALA A O 1
ATOM 605 N N . ARG A 1 76 ? 11.267 6.576 -7.939 1.00 92.06 76 ARG A N 1
ATOM 606 C CA . ARG A 1 76 ? 11.843 7.760 -8.593 1.00 92.06 76 ARG A CA 1
ATOM 607 C C . ARG A 1 76 ? 13.049 7.418 -9.468 1.00 92.06 76 ARG A C 1
ATOM 609 O O . ARG A 1 76 ? 13.285 8.107 -10.458 1.00 92.06 76 ARG A O 1
ATOM 616 N N . ASN A 1 77 ? 13.832 6.399 -9.100 1.00 87.00 77 ASN A N 1
ATOM 617 C CA . ASN A 1 77 ? 15.045 6.028 -9.824 1.00 87.00 77 ASN A CA 1
ATOM 618 C C . ASN A 1 77 ? 14.923 4.627 -10.454 1.00 87.00 77 ASN A C 1
ATOM 620 O O . ASN A 1 77 ? 15.223 3.628 -9.791 1.00 87.00 77 ASN A O 1
ATOM 624 N N . PRO A 1 78 ? 14.589 4.535 -11.755 1.00 79.56 78 PRO A N 1
ATOM 625 C CA . PRO A 1 78 ? 14.406 3.252 -12.431 1.00 79.56 78 PRO A CA 1
ATOM 626 C C . PRO A 1 78 ? 15.685 2.401 -12.503 1.00 79.56 78 PRO A C 1
ATOM 628 O O . PRO A 1 78 ? 15.607 1.187 -12.682 1.00 79.56 78 PRO A O 1
ATOM 631 N N . ARG A 1 79 ? 16.879 2.989 -12.315 1.00 81.69 79 ARG A N 1
ATOM 632 C CA . ARG A 1 79 ? 18.148 2.234 -12.309 1.00 81.69 79 ARG A CA 1
ATOM 633 C C . ARG A 1 79 ? 18.259 1.269 -11.127 1.00 81.69 79 ARG A C 1
ATOM 635 O O . ARG A 1 79 ? 19.000 0.294 -11.210 1.00 81.69 79 ARG A O 1
ATOM 642 N N . HIS A 1 80 ? 17.520 1.513 -10.045 1.00 85.75 80 HIS A N 1
ATOM 643 C CA . HIS A 1 80 ? 17.512 0.669 -8.849 1.00 85.75 80 HIS A CA 1
ATOM 644 C C . HIS A 1 80 ? 16.218 -0.138 -8.724 1.00 85.75 80 HIS A C 1
ATOM 646 O O . HIS A 1 80 ? 15.707 -0.338 -7.625 1.00 85.75 80 HIS A O 1
ATOM 652 N N . PHE A 1 81 ? 15.705 -0.652 -9.842 1.00 86.31 81 PHE A N 1
ATOM 653 C CA . PHE A 1 81 ? 14.469 -1.433 -9.870 1.00 86.31 81 PHE A CA 1
ATOM 654 C C . PHE A 1 81 ? 14.480 -2.644 -8.916 1.00 86.31 81 PHE A C 1
ATOM 656 O O . PHE A 1 81 ? 13.487 -2.922 -8.253 1.00 86.31 81 PHE A O 1
ATOM 663 N N . SER A 1 82 ? 15.626 -3.310 -8.735 1.00 87.19 82 SER A N 1
ATOM 664 C CA . SER A 1 82 ? 15.771 -4.383 -7.736 1.00 87.19 82 SER A CA 1
ATOM 665 C C . SER A 1 82 ? 15.506 -3.915 -6.302 1.00 87.19 82 SER A C 1
ATOM 667 O O . SER A 1 82 ? 15.005 -4.695 -5.499 1.00 87.19 82 SER A O 1
ATOM 669 N N . LYS A 1 83 ? 15.849 -2.662 -5.969 1.00 90.38 83 LYS A N 1
ATOM 670 C CA . LYS A 1 83 ? 15.519 -2.066 -4.670 1.00 90.38 83 LYS A CA 1
ATOM 671 C C . LYS A 1 83 ? 14.010 -1.875 -4.570 1.00 90.38 83 LYS A C 1
ATOM 673 O O . LYS A 1 83 ? 13.427 -2.368 -3.618 1.00 90.38 83 LYS A O 1
ATOM 678 N N . PHE A 1 84 ? 13.393 -1.264 -5.584 1.00 92.62 84 PHE A N 1
ATOM 679 C CA . PHE A 1 84 ? 11.940 -1.083 -5.648 1.00 92.62 84 PHE A CA 1
ATOM 680 C C . PHE A 1 84 ? 11.176 -2.402 -5.441 1.00 92.62 84 PHE A C 1
ATOM 682 O O . PHE A 1 84 ? 10.262 -2.447 -4.629 1.00 92.62 84 PHE A O 1
ATOM 689 N N . LEU A 1 85 ? 11.591 -3.494 -6.094 1.00 92.25 85 LEU A N 1
ATOM 690 C CA . LEU A 1 85 ? 10.964 -4.810 -5.917 1.00 92.25 85 LEU A CA 1
ATOM 691 C C . LEU A 1 85 ? 11.061 -5.345 -4.481 1.00 92.25 85 LEU A C 1
ATOM 693 O O . LEU A 1 85 ? 10.122 -5.985 -4.011 1.00 92.25 85 LEU A O 1
ATOM 697 N N . ASN A 1 86 ? 12.179 -5.104 -3.788 1.00 92.00 86 ASN A N 1
ATOM 698 C CA . ASN A 1 86 ? 12.326 -5.525 -2.394 1.00 92.00 86 ASN A CA 1
ATOM 699 C C . ASN A 1 86 ? 11.418 -4.690 -1.477 1.00 92.00 86 ASN A C 1
ATOM 701 O O . ASN A 1 86 ? 10.706 -5.270 -0.663 1.00 92.00 86 ASN A O 1
ATOM 705 N N . GLU A 1 87 ? 11.396 -3.361 -1.647 1.00 94.81 87 GLU A N 1
ATOM 706 C CA . GLU A 1 87 ? 10.502 -2.474 -0.878 1.00 94.81 87 GLU A CA 1
ATOM 707 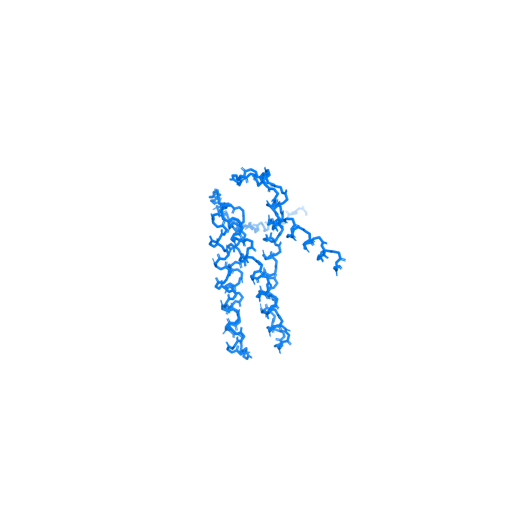C C . GLU A 1 87 ? 9.030 -2.854 -1.120 1.00 94.81 87 GLU A C 1
ATOM 709 O O . GLU A 1 87 ? 8.243 -2.951 -0.185 1.00 94.81 87 GLU A O 1
ATOM 714 N N . TRP A 1 88 ? 8.665 -3.169 -2.368 1.00 95.50 88 TRP A N 1
ATOM 715 C CA . TRP A 1 88 ? 7.320 -3.630 -2.715 1.00 95.50 88 TRP A CA 1
ATOM 716 C C . TRP A 1 88 ? 6.947 -4.941 -2.016 1.00 95.50 88 TRP A C 1
ATOM 718 O O . TRP A 1 88 ? 5.833 -5.089 -1.516 1.00 95.50 88 TRP A O 1
ATOM 728 N N . ALA A 1 89 ? 7.867 -5.907 -1.960 1.00 94.38 89 ALA A N 1
ATOM 729 C CA . ALA A 1 89 ? 7.619 -7.187 -1.304 1.00 94.38 89 ALA A CA 1
ATOM 730 C C . ALA A 1 89 ? 7.388 -7.039 0.209 1.00 94.38 89 ALA A C 1
ATOM 732 O O . ALA A 1 89 ? 6.505 -7.707 0.752 1.00 94.38 89 ALA A O 1
ATOM 733 N N . GLU A 1 90 ? 8.147 -6.169 0.878 1.00 94.62 90 GLU A N 1
ATOM 734 C CA . GLU A 1 90 ? 7.948 -5.871 2.301 1.00 94.62 90 GLU A CA 1
ATOM 735 C C . GLU A 1 90 ? 6.641 -5.110 2.540 1.00 94.62 90 GLU A C 1
ATOM 737 O O . GLU A 1 90 ? 5.857 -5.492 3.413 1.00 94.62 90 GLU A O 1
ATOM 742 N N . LEU A 1 91 ? 6.336 -4.119 1.697 1.00 96.75 91 LEU A N 1
ATOM 743 C CA . LEU A 1 91 ? 5.083 -3.375 1.765 1.00 96.75 91 LEU A CA 1
ATOM 744 C C . LEU A 1 91 ? 3.856 -4.292 1.612 1.00 96.75 91 LEU A C 1
ATOM 746 O O . LEU A 1 91 ? 2.894 -4.145 2.360 1.00 96.75 91 LEU A O 1
ATOM 750 N N . LYS A 1 92 ? 3.883 -5.292 0.718 1.00 96.50 92 LYS A N 1
ATOM 751 C CA . LYS A 1 92 ? 2.761 -6.242 0.575 1.00 96.50 92 LYS A CA 1
ATOM 752 C C . LYS A 1 92 ? 2.479 -7.031 1.854 1.00 96.50 92 LYS A C 1
ATOM 754 O O . LYS A 1 92 ? 1.318 -7.208 2.213 1.00 96.50 92 LYS A O 1
ATOM 759 N N . LYS A 1 93 ? 3.522 -7.482 2.559 1.00 96.25 93 LYS A N 1
ATOM 760 C CA . LYS A 1 93 ? 3.356 -8.167 3.854 1.00 96.25 93 LYS A CA 1
ATOM 761 C C . LYS A 1 93 ? 2.738 -7.224 4.885 1.00 96.25 93 LYS A C 1
ATOM 763 O O . LYS A 1 93 ? 1.826 -7.614 5.610 1.00 96.25 93 LYS A O 1
ATOM 768 N N . LEU A 1 94 ? 3.229 -5.986 4.933 1.00 97.25 94 LEU A N 1
ATOM 769 C CA . LEU A 1 94 ? 2.735 -4.962 5.847 1.00 97.25 94 LEU A CA 1
ATOM 770 C C . LEU A 1 94 ? 1.264 -4.623 5.579 1.00 97.25 94 LEU A C 1
ATOM 772 O O . LEU A 1 94 ? 0.475 -4.588 6.517 1.00 97.25 94 LEU A O 1
ATOM 776 N N . HIS A 1 95 ? 0.883 -4.473 4.311 1.00 97.19 95 HIS A N 1
ATOM 777 C CA . HIS A 1 95 ? -0.494 -4.234 3.890 1.00 97.19 95 HIS A CA 1
ATOM 778 C C . HIS A 1 95 ? -1.440 -5.335 4.390 1.00 97.19 95 HIS A C 1
ATOM 780 O O . HIS A 1 95 ? -2.470 -5.028 4.982 1.00 97.19 95 HIS A O 1
ATOM 786 N N . SER A 1 96 ? -1.089 -6.614 4.206 1.00 96.56 96 SER A N 1
ATOM 787 C CA . SER A 1 96 ? -1.901 -7.732 4.713 1.00 96.56 96 SER A CA 1
ATOM 788 C C . SER A 1 96 ? -1.998 -7.750 6.242 1.00 96.56 96 SER A C 1
ATOM 790 O O . SER A 1 96 ? -3.050 -8.074 6.788 1.00 96.56 96 SER A O 1
ATOM 792 N N . ASN A 1 97 ? -0.926 -7.378 6.947 1.00 97.50 97 ASN A N 1
ATOM 793 C CA . ASN A 1 97 ? -0.940 -7.298 8.408 1.00 97.50 97 ASN A CA 1
ATOM 794 C C . ASN A 1 97 ? -1.839 -6.164 8.917 1.00 97.50 97 ASN A C 1
ATOM 796 O O . ASN A 1 97 ? -2.571 -6.362 9.884 1.00 97.50 97 ASN A O 1
ATOM 800 N N . VAL A 1 98 ? -1.789 -4.992 8.277 1.00 97.75 98 VAL A N 1
ATOM 801 C CA . VAL A 1 98 ? -2.663 -3.857 8.604 1.00 97.75 98 VAL A CA 1
ATOM 802 C C . VAL A 1 98 ? -4.122 -4.224 8.356 1.00 97.75 98 VAL A C 1
ATOM 804 O O . VAL A 1 98 ? -4.954 -4.010 9.232 1.00 97.75 98 VAL A O 1
ATOM 807 N N . GLU A 1 99 ? -4.420 -4.860 7.222 1.00 97.44 99 GLU A N 1
ATOM 808 C CA . GLU A 1 99 ? -5.766 -5.335 6.893 1.00 97.44 99 GLU A CA 1
ATOM 809 C C . GLU A 1 99 ? -6.330 -6.256 7.976 1.00 97.44 99 GLU A C 1
ATOM 811 O O . GLU A 1 99 ? -7.401 -6.003 8.525 1.00 97.44 99 GLU A O 1
ATOM 816 N N . ALA A 1 100 ? -5.569 -7.296 8.329 1.00 97.12 100 ALA A N 1
ATOM 817 C CA . ALA A 1 100 ? -5.974 -8.270 9.331 1.00 97.12 100 ALA A CA 1
ATOM 818 C C . ALA A 1 100 ? -6.152 -7.637 10.719 1.00 97.12 100 ALA A C 1
ATOM 820 O O . ALA A 1 100 ? -7.056 -8.020 11.457 1.00 97.12 100 ALA A O 1
ATOM 821 N N . ARG A 1 101 ? -5.317 -6.658 11.085 1.00 96.38 101 ARG A N 1
ATOM 822 C CA . ARG A 1 101 ? -5.408 -5.973 12.383 1.00 96.38 101 ARG A CA 1
ATOM 823 C C . ARG A 1 101 ? -6.591 -5.022 12.462 1.00 96.38 101 ARG A C 1
ATOM 825 O O . ARG A 1 101 ? -7.321 -5.058 13.446 1.00 96.38 101 ARG A O 1
ATOM 832 N N . ILE A 1 102 ? -6.788 -4.190 11.443 1.00 96.69 102 ILE A N 1
ATOM 833 C CA . ILE A 1 102 ? -7.848 -3.181 11.453 1.00 96.69 102 ILE A CA 1
ATOM 834 C C . ILE A 1 102 ? -9.216 -3.838 11.239 1.00 96.69 102 ILE A C 1
ATOM 836 O O . ILE A 1 102 ? -10.138 -3.616 12.018 1.00 96.69 102 ILE A O 1
ATOM 840 N N . PHE A 1 103 ? -9.350 -4.702 10.235 1.00 96.12 103 PHE A N 1
ATOM 841 C CA . PHE A 1 103 ? -10.649 -5.272 9.863 1.00 96.12 103 PHE A CA 1
ATOM 842 C C . PHE A 1 103 ? -10.937 -6.636 10.494 1.00 96.12 103 PHE A C 1
ATOM 844 O O . PHE A 1 103 ? -12.078 -7.086 10.461 1.00 96.12 103 PHE A O 1
ATOM 851 N N . GLY A 1 104 ? -9.940 -7.296 11.092 1.00 94.81 104 GLY A N 1
ATOM 852 C CA . GLY A 1 104 ? -10.146 -8.546 11.832 1.00 94.81 104 GLY A CA 1
ATOM 853 C C . GLY A 1 104 ? -10.502 -8.356 13.308 1.00 94.81 104 GLY A C 1
ATOM 854 O O . GLY A 1 104 ? -10.967 -9.303 13.938 1.00 94.81 104 GLY A O 1
ATOM 855 N N . LYS A 1 105 ? -10.283 -7.159 13.872 1.00 94.31 105 LYS A N 1
ATOM 856 C CA . LYS A 1 105 ? -10.473 -6.885 15.307 1.00 94.31 105 LYS A CA 1
ATOM 857 C C . LYS A 1 105 ? -11.567 -5.864 15.606 1.00 94.31 105 LYS A C 1
ATOM 859 O O . LYS A 1 105 ? -12.299 -6.042 16.575 1.00 94.31 105 LYS A O 1
ATOM 864 N N . TYR A 1 106 ? -11.655 -4.789 14.827 1.00 93.06 106 TYR A N 1
ATOM 865 C CA . TYR A 1 106 ? -12.573 -3.687 15.108 1.00 93.06 106 TYR A CA 1
ATOM 866 C C . TYR A 1 106 ? -13.867 -3.827 14.308 1.00 93.06 106 TYR A C 1
ATOM 868 O O . TYR A 1 106 ? -13.880 -4.373 13.204 1.00 93.06 106 TYR A O 1
ATOM 876 N N . THR A 1 107 ? -14.965 -3.303 14.855 1.00 90.44 107 THR A N 1
ATOM 877 C CA . THR A 1 107 ? -16.236 -3.232 14.128 1.00 90.44 107 THR A CA 1
ATOM 878 C C . THR A 1 107 ? -16.049 -2.401 12.854 1.00 90.44 107 THR A C 1
ATOM 880 O O . THR A 1 107 ? -15.483 -1.306 12.936 1.00 90.44 107 THR A O 1
ATOM 883 N N . PRO A 1 108 ? -16.533 -2.867 11.688 1.00 86.56 108 PRO A N 1
ATOM 884 C CA . PRO A 1 108 ? -16.371 -2.148 10.432 1.00 86.56 108 PRO A CA 1
ATOM 885 C C . PRO A 1 108 ? -16.940 -0.726 10.512 1.00 86.56 108 PRO A C 1
ATOM 887 O O . PRO A 1 108 ? -18.149 -0.524 10.610 1.00 86.56 108 PRO A O 1
ATOM 890 N N . ASN A 1 109 ? -16.059 0.270 10.459 1.00 94.38 109 ASN A N 1
ATOM 891 C CA . ASN A 1 109 ? -16.441 1.661 10.261 1.00 94.38 109 ASN A CA 1
ATOM 892 C C . ASN A 1 109 ? -16.520 1.938 8.753 1.00 94.38 109 ASN A C 1
ATOM 894 O O . ASN A 1 109 ? -15.587 1.614 8.017 1.00 94.38 109 ASN A O 1
ATOM 898 N N . HIS A 1 110 ? -17.620 2.538 8.296 1.00 95.19 110 HIS A N 1
ATOM 899 C CA . HIS A 1 110 ? -17.865 2.776 6.872 1.00 95.19 110 HIS A CA 1
ATOM 900 C C . HIS A 1 110 ? -16.753 3.604 6.201 1.00 95.19 110 HIS A C 1
ATOM 902 O O . HIS A 1 110 ? -16.310 3.258 5.106 1.00 95.19 110 HIS A O 1
ATOM 908 N N . ASP A 1 111 ? -16.246 4.640 6.872 1.00 95.69 111 ASP A N 1
ATOM 909 C CA . ASP A 1 111 ? -15.200 5.505 6.320 1.00 95.69 111 ASP A CA 1
ATOM 910 C C . ASP A 1 111 ? -13.859 4.770 6.225 1.00 95.69 111 ASP A C 1
ATOM 912 O O . ASP A 1 111 ? -13.149 4.912 5.229 1.00 95.69 111 ASP A O 1
ATOM 916 N N . LEU A 1 112 ? -13.535 3.920 7.210 1.00 95.69 112 LEU A N 1
ATOM 917 C CA . LEU A 1 112 ? -12.345 3.063 7.144 1.00 95.69 112 LEU A CA 1
ATOM 918 C C . LEU A 1 112 ? -12.420 2.087 5.980 1.00 95.69 112 LEU A C 1
ATOM 920 O O . LEU A 1 112 ? -11.450 1.958 5.238 1.00 95.69 112 LEU A O 1
ATOM 924 N N . VAL A 1 113 ? -13.562 1.417 5.812 1.00 96.56 113 VAL A N 1
ATOM 925 C CA . VAL A 1 113 ? -13.771 0.467 4.712 1.00 96.56 113 VAL A CA 1
ATOM 926 C C . VAL A 1 113 ? -13.642 1.183 3.369 1.00 96.56 113 VAL A C 1
ATOM 928 O O . VAL A 1 113 ? -12.940 0.703 2.479 1.00 96.56 113 VAL A O 1
ATOM 931 N N . HIS A 1 114 ? -14.257 2.361 3.233 1.00 96.44 114 HIS A N 1
ATOM 932 C CA . HIS A 1 114 ? -14.159 3.156 2.017 1.00 96.44 114 HIS A CA 1
ATOM 933 C C . HIS A 1 114 ? -12.711 3.574 1.724 1.00 96.44 114 HIS A C 1
ATOM 935 O O . HIS A 1 114 ? -12.199 3.278 0.644 1.00 96.44 114 HIS A O 1
ATOM 941 N N . CYS A 1 115 ? -12.011 4.195 2.677 1.00 97.25 115 CYS A N 1
ATOM 942 C CA . CYS A 1 115 ? -10.621 4.607 2.478 1.00 97.25 115 CYS A CA 1
ATOM 943 C C . CYS A 1 115 ? -9.699 3.420 2.187 1.00 97.25 115 CYS A C 1
ATOM 945 O O . CYS A 1 115 ? -8.855 3.510 1.296 1.00 97.25 115 CYS A O 1
ATOM 947 N N . TRP A 1 116 ? -9.893 2.291 2.867 1.00 97.81 116 TRP A N 1
ATOM 948 C CA . TRP A 1 116 ? -9.124 1.080 2.612 1.00 97.81 116 TRP A CA 1
ATOM 949 C C . TRP A 1 116 ? -9.368 0.509 1.214 1.00 97.81 116 TRP A C 1
ATOM 951 O O . TRP A 1 116 ? -8.418 0.121 0.540 1.00 97.81 116 TRP A O 1
ATOM 961 N N . SER A 1 117 ? -10.609 0.531 0.718 1.00 96.62 117 SER A N 1
ATOM 962 C CA . SER A 1 117 ? -10.907 0.103 -0.656 1.00 96.62 117 SER A CA 1
ATOM 963 C C . SER A 1 117 ? -10.150 0.933 -1.701 1.00 96.62 117 SER A C 1
ATOM 965 O O . SER A 1 117 ? -9.670 0.389 -2.696 1.00 96.62 117 SER A O 1
ATOM 967 N N . VAL A 1 118 ? -9.953 2.232 -1.440 1.00 97.38 118 VAL A N 1
ATOM 968 C CA . VAL A 1 118 ? -9.136 3.110 -2.289 1.00 97.38 118 VAL A CA 1
ATOM 969 C C . VAL A 1 118 ? -7.656 2.730 -2.203 1.00 97.38 118 VAL A C 1
ATOM 971 O O . VAL A 1 118 ? -6.993 2.686 -3.236 1.00 97.38 118 VAL A O 1
ATOM 974 N N . VAL A 1 119 ? -7.134 2.417 -1.011 1.00 98.06 119 VAL A N 1
ATOM 975 C CA . VAL A 1 119 ? -5.753 1.921 -0.833 1.00 98.06 119 VAL A CA 1
ATOM 976 C C . VAL A 1 119 ? -5.531 0.634 -1.633 1.00 98.06 119 VAL A C 1
ATOM 978 O O . VAL A 1 119 ? -4.581 0.552 -2.412 1.00 98.06 119 VAL A O 1
ATOM 981 N N . VAL A 1 120 ? -6.441 -0.336 -1.503 1.00 97.44 120 VAL A N 1
ATOM 982 C CA . VAL A 1 120 ? -6.411 -1.617 -2.227 1.00 97.44 120 VAL A CA 1
ATOM 983 C C . VAL A 1 120 ? -6.448 -1.392 -3.738 1.00 97.44 120 VAL A C 1
ATOM 985 O O . VAL A 1 120 ? -5.619 -1.939 -4.460 1.00 97.44 120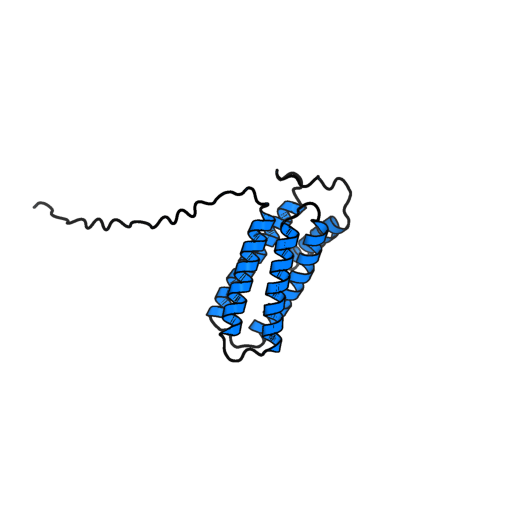 VAL A O 1
ATOM 988 N N . TYR A 1 121 ? -7.348 -0.534 -4.216 1.00 95.38 121 TYR A N 1
ATOM 989 C CA . TYR A 1 121 ? -7.444 -0.196 -5.634 1.00 95.38 121 TYR A CA 1
ATOM 990 C C . TYR A 1 121 ? -6.137 0.403 -6.179 1.00 95.38 121 TYR A C 1
ATOM 992 O O . TYR A 1 121 ? -5.629 -0.043 -7.207 1.00 95.38 121 TYR A O 1
ATOM 1000 N N . GLN A 1 122 ? -5.546 1.375 -5.475 1.00 96.31 122 GLN A N 1
ATOM 1001 C CA . GLN A 1 122 ? -4.286 1.998 -5.897 1.00 96.31 122 GLN A CA 1
ATOM 1002 C C . GLN A 1 122 ? -3.107 1.018 -5.856 1.00 96.31 122 GLN A C 1
ATOM 1004 O O . GLN A 1 122 ? -2.246 1.039 -6.739 1.00 96.31 122 GLN A O 1
ATOM 1009 N N . ARG A 1 123 ? -3.081 0.120 -4.865 1.00 96.69 123 ARG A N 1
ATOM 1010 C CA . ARG A 1 123 ? -2.105 -0.971 -4.787 1.00 96.69 123 ARG A CA 1
ATOM 1011 C C . ARG A 1 123 ? -2.203 -1.881 -6.010 1.00 96.69 123 ARG A C 1
ATOM 1013 O O . ARG A 1 123 ? -1.175 -2.221 -6.589 1.00 96.69 123 ARG A O 1
ATOM 1020 N N . ASP A 1 124 ? -3.414 -2.264 -6.398 1.00 93.56 124 ASP A N 1
ATOM 1021 C CA . ASP A 1 124 ? -3.648 -3.194 -7.505 1.00 93.56 124 ASP A CA 1
ATOM 1022 C C . ASP A 1 124 ? -3.297 -2.561 -8.863 1.00 93.56 124 ASP A C 1
ATOM 1024 O O . ASP A 1 124 ? -2.709 -3.225 -9.724 1.00 93.56 124 ASP A O 1
ATOM 1028 N N . LEU A 1 125 ? -3.556 -1.258 -9.039 1.00 91.00 125 LEU A N 1
ATOM 1029 C CA . LEU A 1 125 ? -3.061 -0.498 -10.193 1.00 91.00 125 LEU A CA 1
ATOM 1030 C C . LEU A 1 125 ? -1.529 -0.497 -10.255 1.00 91.00 125 LEU A C 1
ATOM 1032 O O . LEU A 1 125 ? -0.950 -0.763 -11.309 1.00 91.00 125 LEU A O 1
ATOM 1036 N N . LEU A 1 126 ? -0.864 -0.240 -9.125 1.00 93.50 126 LEU A N 1
ATOM 1037 C CA . LEU A 1 126 ? 0.594 -0.265 -9.044 1.00 93.50 126 LEU A CA 1
ATOM 1038 C C . LEU A 1 126 ? 1.164 -1.667 -9.310 1.00 93.50 126 LEU A C 1
ATOM 1040 O O . LEU A 1 126 ? 2.174 -1.786 -10.001 1.00 93.50 126 LEU A O 1
ATOM 1044 N N . GLU A 1 127 ? 0.525 -2.727 -8.808 1.00 92.62 127 GLU A N 1
ATOM 1045 C CA . GLU A 1 127 ? 0.932 -4.114 -9.075 1.00 92.62 127 GLU A CA 1
ATOM 1046 C C . GLU A 1 127 ? 0.788 -4.470 -10.558 1.00 92.62 127 GLU A C 1
ATOM 1048 O O . GLU A 1 127 ? 1.667 -5.116 -11.131 1.00 92.62 127 GLU A O 1
ATOM 1053 N N . THR A 1 128 ? -0.287 -4.002 -11.188 1.00 88.06 128 THR A N 1
ATOM 1054 C CA . THR A 1 128 ? -0.543 -4.194 -12.619 1.00 88.06 128 THR A CA 1
ATOM 1055 C C . THR A 1 128 ? 0.522 -3.497 -13.466 1.00 88.06 128 THR A C 1
ATOM 1057 O O . THR A 1 128 ? 1.115 -4.112 -14.353 1.00 88.06 128 THR A O 1
ATOM 1060 N N . GLU A 1 129 ? 0.841 -2.240 -13.158 1.00 88.62 129 GLU A N 1
ATOM 1061 C CA . GLU A 1 129 ? 1.897 -1.507 -13.862 1.00 88.62 129 GLU A CA 1
ATOM 1062 C C . GLU A 1 129 ? 3.280 -2.125 -13.632 1.00 88.62 129 GLU A C 1
ATOM 1064 O O . GLU A 1 129 ? 4.107 -2.197 -14.546 1.00 88.62 129 GLU A O 1
ATOM 1069 N N . LEU A 1 130 ? 3.534 -2.607 -12.413 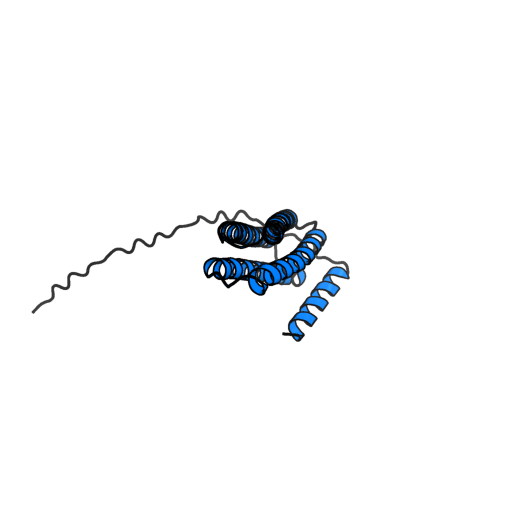1.00 88.81 130 LEU A N 1
ATOM 1070 C CA . LEU A 1 130 ? 4.761 -3.314 -12.081 1.00 88.81 130 LEU A CA 1
ATOM 1071 C C . LEU A 1 130 ? 4.907 -4.582 -12.917 1.00 88.81 130 LEU A C 1
ATOM 1073 O O . LEU A 1 130 ? 5.980 -4.838 -13.459 1.00 88.81 130 LEU A O 1
ATOM 1077 N N . PHE A 1 131 ? 3.834 -5.357 -13.048 1.00 83.75 131 PHE A N 1
ATOM 1078 C CA . PHE A 1 131 ? 3.800 -6.546 -13.885 1.00 83.75 131 PHE A CA 1
ATOM 1079 C C . PHE A 1 131 ? 4.146 -6.214 -15.342 1.00 83.75 131 PHE A C 1
ATOM 1081 O O . PHE A 1 131 ? 5.060 -6.825 -15.899 1.00 83.75 131 PHE A O 1
ATOM 1088 N N . PHE A 1 132 ? 3.535 -5.174 -15.922 1.00 78.88 132 PHE A N 1
ATOM 1089 C CA . PHE A 1 132 ? 3.875 -4.721 -17.274 1.00 78.88 132 PHE A CA 1
ATOM 1090 C C . PHE A 1 132 ? 5.335 -4.274 -17.402 1.00 78.88 132 PHE A C 1
ATOM 1092 O O . PHE A 1 132 ? 5.999 -4.638 -18.373 1.00 78.88 132 PHE A O 1
ATOM 1099 N N . HIS A 1 133 ? 5.873 -3.557 -16.413 1.00 78.19 133 HIS A N 1
ATOM 1100 C CA . HIS A 1 133 ? 7.285 -3.164 -16.388 1.00 78.19 133 HIS A CA 1
ATOM 1101 C C . HIS A 1 133 ? 8.239 -4.365 -16.296 1.00 78.19 133 HIS A C 1
ATOM 1103 O O . HIS A 1 133 ? 9.336 -4.337 -16.861 1.00 78.19 133 HIS A O 1
ATOM 1109 N N . VAL A 1 134 ? 7.847 -5.427 -15.588 1.00 77.75 134 VAL A N 1
ATOM 1110 C CA . VAL A 1 134 ? 8.651 -6.646 -15.451 1.00 77.75 134 VAL A CA 1
ATOM 1111 C C . VAL A 1 134 ? 8.571 -7.512 -16.710 1.00 77.75 134 VAL A C 1
ATOM 1113 O O . VAL A 1 134 ? 9.596 -8.060 -17.123 1.00 77.75 134 VAL A O 1
ATOM 1116 N N . GLU A 1 135 ? 7.400 -7.667 -17.328 1.00 65.50 135 GLU A N 1
ATOM 1117 C CA . GLU A 1 135 ? 7.212 -8.504 -18.521 1.00 65.50 135 GLU A CA 1
ATOM 1118 C C . GLU A 1 135 ? 7.700 -7.817 -19.802 1.00 65.50 135 GLU A C 1
ATOM 1120 O O . GLU A 1 135 ? 8.506 -8.393 -20.539 1.00 65.50 135 GLU A O 1
ATOM 1125 N N . ASN A 1 136 ? 7.322 -6.556 -20.016 1.00 61.56 136 ASN A N 1
ATOM 1126 C CA . ASN A 1 136 ? 7.592 -5.797 -21.234 1.00 61.56 136 ASN A CA 1
ATOM 1127 C C . ASN A 1 136 ? 8.730 -4.790 -2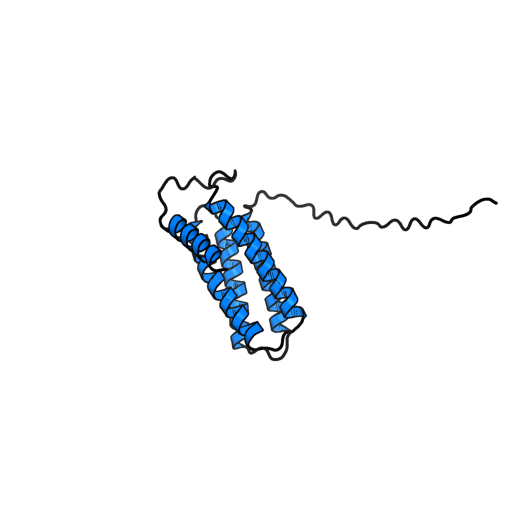1.038 1.00 61.56 136 ASN A C 1
ATOM 1129 O O . ASN A 1 136 ? 8.532 -3.576 -21.016 1.00 61.56 136 ASN A O 1
ATOM 1133 N N . GLN A 1 137 ? 9.971 -5.283 -21.031 1.00 54.75 137 GLN A N 1
ATOM 1134 C CA . GLN A 1 137 ? 11.182 -4.440 -20.986 1.00 54.75 137 GLN A CA 1
ATOM 1135 C C . GLN A 1 137 ? 11.336 -3.467 -22.179 1.00 54.75 137 GLN A C 1
ATOM 1137 O O . GLN A 1 137 ? 12.289 -2.693 -22.220 1.00 54.75 137 GLN A O 1
ATOM 1142 N N . ARG A 1 138 ? 10.439 -3.524 -23.176 1.00 49.56 138 ARG A N 1
ATOM 1143 C CA . ARG A 1 138 ? 10.399 -2.628 -24.343 1.00 49.56 138 ARG A CA 1
ATOM 1144 C C . ARG A 1 138 ? 9.444 -1.437 -24.181 1.00 49.56 138 ARG A C 1
ATOM 1146 O O . ARG A 1 138 ? 9.347 -0.647 -25.116 1.00 49.56 138 ARG A O 1
ATOM 1153 N N . HIS A 1 139 ? 8.762 -1.270 -23.042 1.00 49.41 139 HIS A N 1
ATOM 1154 C CA . HIS A 1 139 ? 7.976 -0.059 -22.786 1.00 49.41 139 HIS A CA 1
ATOM 1155 C C . HIS A 1 139 ? 8.904 1.163 -22.688 1.00 49.41 139 HIS A C 1
ATOM 1157 O O . HIS A 1 139 ? 9.506 1.402 -21.650 1.00 49.41 139 HIS A O 1
ATOM 1163 N N . GLY A 1 140 ? 9.025 1.869 -23.819 1.00 44.84 140 GLY A N 1
ATOM 1164 C CA . GLY A 1 140 ? 9.520 3.220 -24.150 1.00 44.84 140 GLY A CA 1
ATOM 1165 C C . GLY A 1 140 ? 10.423 4.044 -23.221 1.00 44.84 140 GLY A C 1
ATOM 1166 O O . GLY A 1 140 ? 11.214 4.834 -23.725 1.00 44.84 140 GLY A O 1
ATOM 1167 N N . ASN A 1 141 ? 10.374 3.891 -21.902 1.00 45.38 141 ASN A N 1
ATOM 1168 C CA . ASN A 1 141 ? 11.039 4.772 -20.951 1.00 45.38 141 ASN A CA 1
ATOM 1169 C C . ASN A 1 141 ? 12.253 4.105 -20.291 1.00 45.38 141 ASN A C 1
ATOM 1171 O O . ASN A 1 141 ? 12.275 3.807 -19.103 1.00 45.38 141 ASN A O 1
ATOM 1175 N N . SER A 1 142 ? 13.335 3.982 -21.062 1.00 43.16 142 SER A N 1
ATOM 1176 C CA . SER A 1 142 ? 14.736 4.035 -20.589 1.00 43.16 142 SER A CA 1
ATOM 1177 C C . SER A 1 142 ? 15.236 3.031 -19.533 1.00 43.16 142 SER A C 1
ATOM 1179 O O . SER A 1 142 ? 16.371 3.164 -19.066 1.00 43.16 142 SER A O 1
ATOM 1181 N N . VAL A 1 143 ? 14.476 2.002 -19.158 1.00 47.00 143 VAL A N 1
ATOM 1182 C CA . VAL A 1 143 ? 15.049 0.900 -18.377 1.00 47.00 143 VAL A CA 1
ATOM 1183 C C . VAL A 1 143 ? 15.845 0.048 -19.354 1.00 47.00 143 VAL A C 1
ATOM 1185 O O . VAL A 1 143 ? 15.277 -0.522 -20.284 1.00 47.00 143 VAL A O 1
ATOM 1188 N N . ARG A 1 144 ? 17.178 -0.006 -19.196 1.00 45.53 144 ARG A N 1
ATOM 1189 C CA . ARG A 1 144 ? 18.004 -0.923 -19.995 1.00 45.53 144 ARG A CA 1
ATOM 1190 C C . ARG A 1 144 ? 17.344 -2.304 -19.934 1.00 45.53 144 ARG A C 1
ATOM 1192 O O . ARG A 1 144 ? 17.076 -2.754 -18.817 1.00 45.53 144 ARG A O 1
ATOM 1199 N N . PRO A 1 145 ? 17.107 -2.974 -21.078 1.00 46.47 145 PRO A N 1
ATOM 1200 C CA . PRO A 1 145 ? 16.630 -4.345 -21.053 1.00 46.47 145 PRO A CA 1
ATOM 1201 C C . PRO A 1 145 ? 17.556 -5.125 -20.127 1.00 46.47 145 PRO A C 1
ATOM 1203 O O . PRO A 1 145 ? 18.784 -5.028 -20.250 1.00 46.47 145 PRO A O 1
ATOM 1206 N N . ILE A 1 146 ? 16.979 -5.837 -19.161 1.00 49.38 146 ILE A N 1
ATOM 1207 C CA . ILE A 1 146 ? 17.729 -6.753 -18.314 1.00 49.38 146 ILE A CA 1
ATOM 1208 C C . ILE A 1 146 ? 18.102 -7.908 -19.246 1.00 49.38 146 ILE A C 1
ATOM 1210 O O . ILE A 1 146 ? 17.414 -8.918 -19.319 1.00 49.38 146 ILE A O 1
ATOM 1214 N N . ARG A 1 147 ? 19.172 -7.712 -20.026 1.00 47.22 147 ARG A N 1
ATOM 1215 C CA . ARG A 1 147 ? 19.725 -8.686 -20.980 1.00 47.22 147 ARG A CA 1
ATOM 1216 C C . ARG A 1 147 ? 20.301 -9.917 -20.276 1.00 47.22 147 ARG A C 1
ATOM 1218 O O . ARG A 1 147 ? 20.697 -10.869 -20.931 1.00 47.22 147 ARG A O 1
ATOM 1225 N N . VAL A 1 148 ? 20.371 -9.876 -18.949 1.00 52.66 148 VAL A N 1
ATOM 1226 C CA . VAL A 1 148 ? 20.885 -10.938 -18.094 1.00 52.66 148 VAL A CA 1
ATOM 1227 C C . VAL A 1 148 ? 19.700 -11.714 -17.533 1.00 52.66 148 VAL A C 1
ATOM 1229 O O . VAL A 1 148 ? 18.762 -11.102 -17.020 1.00 52.66 148 VAL A O 1
ATOM 1232 N N . ASN A 1 149 ? 19.758 -13.047 -17.587 1.00 56.22 149 ASN A N 1
ATOM 1233 C CA . ASN A 1 149 ? 18.863 -13.914 -16.819 1.00 56.22 149 ASN A CA 1
ATOM 1234 C C . ASN A 1 149 ? 18.845 -13.435 -15.364 1.00 56.22 149 ASN A C 1
ATOM 1236 O O . ASN A 1 149 ? 19.838 -13.551 -14.643 1.00 56.22 149 ASN A O 1
ATOM 1240 N N . ASN A 1 150 ? 17.736 -12.836 -14.940 1.00 60.59 150 ASN A N 1
ATOM 1241 C CA . ASN A 1 150 ? 17.610 -12.303 -13.598 1.00 60.59 150 ASN A CA 1
ATOM 1242 C C . ASN A 1 150 ? 16.748 -13.267 -12.800 1.00 60.59 150 ASN A C 1
ATOM 1244 O O . ASN A 1 150 ? 15.526 -13.159 -12.785 1.00 60.59 150 ASN A O 1
ATOM 1248 N N . ALA A 1 151 ? 17.405 -14.175 -12.081 1.00 67.38 151 ALA A N 1
ATOM 1249 C CA . ALA A 1 151 ? 16.734 -15.165 -11.250 1.00 67.38 151 ALA A CA 1
ATOM 1250 C C . ALA A 1 151 ? 15.724 -14.544 -10.263 1.00 67.38 151 ALA A C 1
ATOM 1252 O O . ALA A 1 151 ? 14.774 -15.215 -9.869 1.00 67.38 151 ALA A O 1
ATOM 1253 N N . ARG A 1 152 ? 15.883 -13.270 -9.861 1.00 59.06 152 ARG A N 1
ATOM 1254 C CA . ARG A 1 152 ? 14.878 -12.572 -9.039 1.00 59.06 152 ARG A CA 1
ATOM 1255 C C . ARG A 1 152 ? 13.625 -12.201 -9.834 1.00 59.06 152 ARG A C 1
ATOM 1257 O O . ARG A 1 152 ? 12.534 -12.365 -9.301 1.00 59.06 152 ARG A O 1
ATOM 1264 N N . ARG A 1 153 ? 13.768 -11.753 -11.089 1.00 64.94 153 ARG A N 1
ATOM 1265 C CA . ARG A 1 153 ? 12.642 -11.519 -12.013 1.00 64.94 153 ARG A CA 1
ATOM 1266 C C . ARG A 1 153 ? 11.868 -12.811 -12.232 1.00 64.94 153 ARG A C 1
ATOM 1268 O O . ARG A 1 153 ? 10.661 -12.829 -12.029 1.00 64.94 153 ARG A O 1
ATOM 1275 N N . ASP A 1 154 ? 12.566 -13.888 -12.568 1.00 72.94 154 ASP A N 1
ATOM 1276 C CA . ASP A 1 154 ? 11.920 -15.161 -12.894 1.00 72.94 154 ASP A CA 1
ATOM 1277 C C . ASP A 1 154 ? 11.231 -15.764 -11.667 1.00 72.94 154 ASP A C 1
ATOM 1279 O O . ASP A 1 154 ? 10.114 -16.267 -11.762 1.00 72.94 154 ASP A O 1
ATOM 1283 N N . ARG A 1 155 ? 11.841 -15.639 -10.478 1.00 73.69 155 ARG A N 1
ATOM 1284 C CA . ARG A 1 155 ? 11.181 -15.993 -9.211 1.00 73.69 155 ARG A CA 1
ATOM 1285 C C . ARG A 1 155 ? 9.934 -15.154 -8.958 1.00 73.69 155 ARG A C 1
ATOM 1287 O O . ARG A 1 155 ? 8.945 -15.712 -8.501 1.00 73.69 155 ARG A O 1
ATOM 1294 N N . TYR A 1 156 ? 9.970 -13.851 -9.235 1.00 67.50 156 TYR A N 1
ATOM 1295 C CA . TYR A 1 156 ? 8.821 -12.968 -9.038 1.00 67.50 156 TYR A CA 1
ATOM 1296 C C . TYR A 1 156 ? 7.669 -13.324 -9.983 1.00 67.50 156 TYR A C 1
ATOM 1298 O O . TYR A 1 156 ? 6.550 -13.537 -9.523 1.00 67.50 156 TYR A O 1
ATOM 1306 N N . LEU A 1 157 ? 7.957 -13.492 -11.276 1.00 71.62 157 LEU A N 1
ATOM 1307 C CA . LEU A 1 157 ? 6.970 -13.911 -12.274 1.00 71.62 157 LEU A CA 1
ATOM 1308 C C . LEU A 1 157 ? 6.387 -15.290 -11.943 1.00 71.62 157 LEU A C 1
ATOM 1310 O O . LEU A 1 157 ? 5.170 -15.460 -11.952 1.00 71.62 157 LEU A O 1
ATOM 1314 N N . LYS A 1 158 ? 7.232 -16.250 -11.543 1.00 76.50 158 LYS A N 1
ATOM 1315 C CA . LYS A 1 158 ? 6.792 -17.580 -11.096 1.00 76.50 158 LYS A CA 1
ATOM 1316 C C . LYS A 1 158 ? 5.934 -17.514 -9.828 1.00 76.50 158 LYS A C 1
ATOM 1318 O O . LYS A 1 158 ? 4.956 -18.244 -9.705 1.00 76.50 158 LYS A O 1
ATOM 1323 N N . ALA A 1 159 ? 6.280 -16.656 -8.870 1.00 73.00 159 ALA A N 1
ATOM 1324 C CA . ALA A 1 159 ? 5.485 -16.473 -7.658 1.00 73.00 159 ALA A CA 1
ATOM 1325 C C . ALA A 1 159 ? 4.116 -15.848 -7.971 1.00 73.00 159 ALA A C 1
ATOM 1327 O O . ALA A 1 159 ? 3.107 -16.305 -7.439 1.00 73.00 159 ALA A O 1
ATOM 1328 N N . MET A 1 160 ? 4.065 -14.857 -8.868 1.00 69.69 160 MET A N 1
ATOM 1329 C CA . MET A 1 160 ? 2.807 -14.258 -9.321 1.00 69.69 160 MET A CA 1
ATOM 1330 C C . MET A 1 160 ? 1.931 -15.257 -10.080 1.00 69.69 160 MET A C 1
ATOM 1332 O O . MET A 1 160 ? 0.735 -15.340 -9.803 1.00 69.69 160 MET A O 1
ATOM 1336 N N . SER A 1 161 ? 2.504 -16.056 -10.987 1.00 70.44 161 SER A N 1
ATOM 1337 C CA . SER A 1 161 ? 1.739 -17.067 -11.727 1.00 70.44 161 SER A CA 1
ATOM 1338 C C . SER A 1 161 ? 1.143 -18.124 -10.793 1.00 70.44 161 SER A C 1
ATOM 1340 O O . SER A 1 161 ? -0.017 -18.497 -10.948 1.00 70.44 161 SER A O 1
ATOM 1342 N N . LEU A 1 162 ? 1.903 -18.564 -9.783 1.00 75.00 162 LEU A N 1
ATOM 1343 C CA . LEU A 1 162 ? 1.423 -19.507 -8.767 1.00 75.00 162 LEU A CA 1
ATOM 1344 C C . LEU A 1 162 ? 0.339 -18.897 -7.868 1.00 75.00 162 LEU A C 1
ATOM 1346 O O . LEU A 1 162 ? -0.614 -19.585 -7.513 1.00 75.00 162 LEU A O 1
ATOM 1350 N N . ALA A 1 163 ? 0.458 -17.617 -7.505 1.00 66.81 163 ALA A N 1
ATOM 1351 C CA . ALA A 1 163 ? -0.568 -16.922 -6.729 1.00 66.81 163 ALA A CA 1
ATOM 1352 C C . ALA A 1 163 ? -1.883 -16.782 -7.514 1.00 66.81 163 ALA A C 1
ATOM 1354 O O . ALA A 1 163 ? -2.955 -16.945 -6.937 1.00 66.81 163 ALA A O 1
ATOM 1355 N N . LYS A 1 164 ? -1.805 -16.546 -8.831 1.00 64.31 164 LYS A N 1
ATOM 1356 C CA . LYS A 1 164 ? -2.974 -16.461 -9.719 1.00 64.31 164 LYS A CA 1
ATOM 1357 C C . LYS A 1 164 ? -3.701 -17.799 -9.888 1.00 64.31 164 LYS A C 1
ATOM 1359 O O . LYS A 1 164 ? -4.907 -17.792 -10.055 1.00 64.31 164 LYS A O 1
ATOM 1364 N N . GLN A 1 165 ? -2.997 -18.930 -9.815 1.00 69.50 165 GLN A N 1
ATOM 1365 C CA . GLN A 1 165 ? -3.596 -20.274 -9.896 1.00 69.50 165 GLN A CA 1
ATOM 1366 C C . GLN A 1 165 ? -4.324 -20.716 -8.615 1.00 69.50 165 GLN A C 1
ATOM 1368 O O . GLN A 1 165 ? -5.011 -21.732 -8.628 1.00 69.50 165 GLN A O 1
ATOM 1373 N N . ARG A 1 166 ? -4.125 -20.007 -7.497 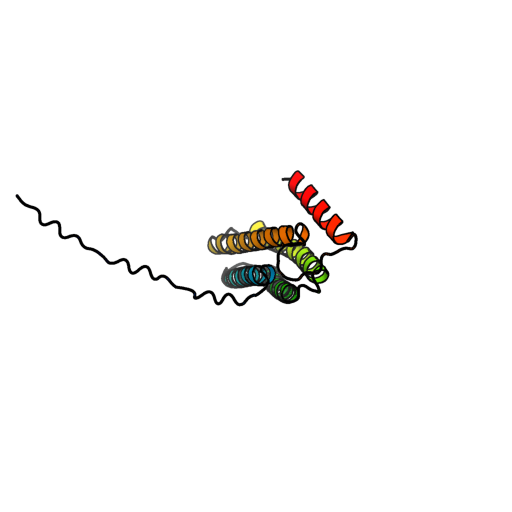1.00 60.16 166 ARG A N 1
ATOM 1374 C CA . ARG A 1 166 ? -4.704 -20.343 -6.184 1.00 60.16 166 ARG A CA 1
ATOM 1375 C C . ARG A 1 166 ? -5.925 -19.497 -5.813 1.00 60.16 166 ARG A C 1
ATOM 1377 O O . ARG A 1 166 ? -6.474 -19.704 -4.735 1.00 60.16 166 ARG A O 1
ATOM 1384 N N . ARG A 1 167 ? -6.287 -18.528 -6.652 1.00 47.75 167 ARG A N 1
ATOM 1385 C CA . ARG A 1 167 ? -7.521 -17.743 -6.550 1.00 47.75 167 ARG A CA 1
ATOM 1386 C C . ARG A 1 167 ? -8.517 -18.278 -7.563 1.00 47.75 167 ARG A C 1
ATOM 1388 O O . ARG A 1 167 ? -9.712 -18.285 -7.219 1.00 47.75 167 ARG A O 1
#

Radius of gyration: 21.5 Å; chains: 1; bounding box: 73×49×50 Å

Secondary structure (DSSP, 8-state):
---------------------------HHHHHHHHHHHHHHHHHHHHTTSTT--HHHHHHHHHHHHHHHHHHHHHT-GGGHHHHHHHHHHHHHHHHHHHHHHHHHS---HHHHHHHHHHHHHHHHHHHHHHHHHH-TTSSS------S--HHHHHHHHHHHHHHTT-

Sequence (167 aa):
MPLRNAASFVLVTVLIHASAAYAENRPPLYQLAGQYESAVERFEKVVLRVRGIDRTDEKWVDRLDDESARLRRAARNPRHFSKFLNEWAELKKLHSNVEARIFGKYTPNHDLVHCWSVVVYQRDLLETELFFHVENQRHGNSVRPIRVNNARRDRYLKAMSLAKQRR

Foldseek 3Di:
DDDDPPPPPPPPPPPPPPPVPPPPVAPPLLVLLVQLLVLLVQLLVVLVVDPPQDPVLSVLSVVLSVLSVVLSVCSRDLQVVVVNVVSLVVSVVSLVVSCCRPVVPDDDDPVNVVSNVSSVVSNVVSVVVVVCVLPPVPPPPDNDPCPDPDPVSVVVVVVVVVVVVVD